Protein AF-A0A4Y8CFY7-F1 (afdb_monomer_lite)

Secondary structure (DSSP, 8-state):
--HHHHHHHHHHHHHTTT-PPPPB-HHHHHHHHHHHTT---HHHHHHHHHSB--TT-HHHHHHHHHHHHHHTTSS--TT--HHHHHHHHHTT-BSHHHHHHHHHTTSTTTHHHHHHHHTT--BTTTHHHHHHHHTTT-HHHHHHHHHHHTTHHHHTSPPPPS------

Foldseek 3Di:
DPLVVVVVVQQVVVVVVVHGGAADALVSLLSLLVCQLPDPDVVSVCSLQPRHAAAPGNSNLSSLVSLLCQLVVVTDGPNQHNLNSLVS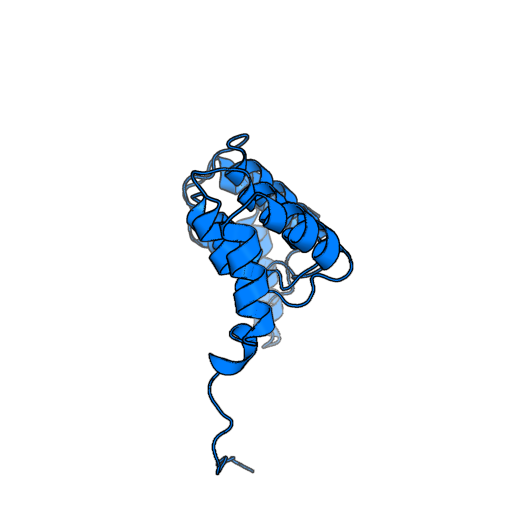LLVSLDHSSLVSLLVLCVPPVCVQSSLVSLLQRPRCPPCLVVLVVVVVPRVSSVSSVVSVVVVVNPVVDDDDDPDDDDDD

pLDDT: mean 97.09, std 2.99, range [65.0, 98.88]

Radius of gyration: 18.37 Å; chains: 1; bounding box: 45×38×51 Å

Sequence (168 aa):
MSFMQEYNKLVEERAALGIPPLPLNANQTRELCKLLENENNEELSNLLENRVNPGVDDAALVKCEFLDSILKGKISAPNIDKKRALRMLGTMLGGYNVKVLIDALKDENIAKDSAEVLKNIIFVHDNFHTIAELSKNNPHAKEVLQSWANADWFNKKEKLPQVIKCIV

Structure (mmCIF, N/CA/C/O backbone):
data_AF-A0A4Y8CFY7-F1
#
_entry.id   AF-A0A4Y8CFY7-F1
#
loop_
_atom_site.group_PDB
_atom_site.id
_atom_site.type_symbol
_atom_site.label_atom_id
_atom_site.label_alt_id
_atom_site.label_comp_id
_atom_site.label_asym_id
_atom_site.label_entity_id
_atom_site.label_seq_id
_atom_site.pdbx_PDB_ins_code
_atom_site.Cartn_x
_atom_site.Cartn_y
_atom_site.Cartn_z
_atom_site.occupancy
_atom_site.B_iso_or_equiv
_atom_site.auth_seq_id
_atom_site.auth_comp_id
_atom_site.auth_asym_id
_atom_site.auth_atom_id
_atom_site.pdbx_PDB_model_num
ATOM 1 N N . MET A 1 1 ? 25.707 7.276 -12.470 1.00 65.00 1 MET A N 1
ATOM 2 C CA . MET A 1 1 ? 24.820 8.037 -13.381 1.00 65.00 1 MET A CA 1
ATOM 3 C C . MET A 1 1 ? 23.621 8.478 -12.544 1.00 65.00 1 MET A C 1
ATOM 5 O O . MET A 1 1 ? 23.654 8.231 -11.344 1.00 65.00 1 MET A O 1
ATOM 9 N N . SER A 1 2 ? 22.622 9.193 -13.069 1.00 90.25 2 SER A N 1
ATOM 10 C CA . SER A 1 2 ? 21.393 9.381 -12.276 1.00 90.25 2 SER A CA 1
ATOM 11 C C . SER A 1 2 ? 20.635 8.052 -12.170 1.00 90.25 2 SER A C 1
ATOM 13 O O . SER A 1 2 ? 20.732 7.225 -13.078 1.00 90.25 2 SER A O 1
ATOM 15 N N . PHE A 1 3 ? 19.856 7.858 -11.103 1.00 95.06 3 PHE A N 1
ATOM 16 C CA . PHE A 1 3 ? 19.018 6.667 -10.912 1.00 95.06 3 PHE A CA 1
ATOM 17 C C . PHE A 1 3 ? 18.225 6.296 -12.178 1.00 95.06 3 PHE A C 1
ATOM 19 O O . PHE A 1 3 ? 18.252 5.153 -12.629 1.00 95.06 3 PHE A O 1
ATOM 26 N N . MET A 1 4 ? 17.576 7.283 -12.808 1.00 95.56 4 MET A N 1
ATOM 27 C CA . MET A 1 4 ? 16.769 7.064 -14.013 1.00 95.56 4 MET A CA 1
ATOM 28 C C . MET A 1 4 ? 17.594 6.656 -15.233 1.00 95.56 4 MET A C 1
ATOM 30 O O . MET A 1 4 ? 17.134 5.849 -16.033 1.00 95.56 4 MET A O 1
ATOM 34 N N . GLN A 1 5 ? 18.818 7.166 -15.382 1.00 94.88 5 GLN A N 1
ATOM 35 C CA . GLN A 1 5 ? 19.705 6.736 -16.467 1.00 94.88 5 GLN A CA 1
ATOM 36 C C . GLN A 1 5 ? 20.092 5.261 -16.310 1.00 94.88 5 GLN A C 1
ATOM 38 O O . GLN A 1 5 ? 20.090 4.514 -17.286 1.00 94.88 5 GLN A O 1
ATOM 43 N N . GLU A 1 6 ? 20.393 4.834 -15.083 1.00 95.50 6 GLU A N 1
ATOM 44 C CA . GLU A 1 6 ? 20.741 3.440 -14.790 1.00 95.50 6 GLU A CA 1
ATOM 45 C C . GLU A 1 6 ? 19.530 2.521 -14.962 1.00 95.50 6 GLU A C 1
ATOM 47 O O . GLU A 1 6 ? 19.638 1.472 -15.596 1.00 95.50 6 GLU A O 1
ATOM 52 N N . TYR A 1 7 ? 18.359 2.945 -14.480 1.00 96.38 7 TYR A N 1
ATOM 53 C CA . TYR A 1 7 ? 17.111 2.212 -14.666 1.00 96.38 7 TYR A CA 1
ATOM 54 C C . TYR A 1 7 ? 16.749 2.056 -16.150 1.00 96.38 7 TYR A C 1
ATOM 56 O O . TYR A 1 7 ? 16.489 0.941 -16.599 1.00 96.38 7 TYR A O 1
ATOM 64 N N . ASN A 1 8 ? 16.800 3.136 -16.934 1.00 96.25 8 ASN A N 1
ATOM 65 C CA . ASN A 1 8 ? 16.450 3.103 -18.356 1.00 96.25 8 ASN A CA 1
ATOM 66 C C . ASN A 1 8 ? 17.395 2.215 -19.166 1.00 96.25 8 ASN A C 1
ATOM 68 O O . ASN A 1 8 ? 16.937 1.475 -20.033 1.00 96.25 8 ASN A O 1
ATOM 72 N N . LYS A 1 9 ? 18.687 2.190 -18.823 1.00 96.62 9 LYS A N 1
ATOM 73 C CA . LYS A 1 9 ? 19.634 1.258 -19.439 1.00 96.62 9 LYS A CA 1
ATOM 74 C C . LYS A 1 9 ? 19.220 -0.205 -19.218 1.00 96.62 9 LYS A C 1
ATOM 76 O O . LYS A 1 9 ? 19.212 -0.988 -20.162 1.00 96.62 9 LYS A O 1
ATOM 81 N N . LEU A 1 10 ? 18.815 -0.569 -17.997 1.00 95.19 10 LEU A N 1
ATOM 82 C CA . LEU A 1 10 ? 18.328 -1.924 -17.692 1.00 95.19 10 LEU A CA 1
ATOM 83 C C . LEU A 1 10 ? 17.024 -2.255 -18.434 1.00 95.19 10 LEU A C 1
ATOM 85 O O . LEU A 1 10 ? 16.801 -3.406 -18.822 1.00 95.19 10 LEU A O 1
ATOM 89 N N . VAL A 1 11 ? 16.150 -1.260 -18.617 1.00 96.88 11 VAL A N 1
ATOM 90 C CA . VAL A 1 11 ? 14.920 -1.402 -19.406 1.00 96.88 11 VAL A CA 1
ATOM 91 C C . VAL A 1 11 ? 15.259 -1.696 -20.866 1.00 96.88 11 VAL A C 1
ATOM 93 O O . VAL A 1 11 ? 14.725 -2.656 -21.418 1.00 96.88 11 VAL A O 1
ATOM 96 N N . GLU A 1 12 ? 16.164 -0.930 -21.473 1.00 97.75 12 GLU A N 1
ATOM 97 C CA . GLU A 1 12 ? 16.596 -1.107 -22.865 1.00 97.75 12 GLU A CA 1
ATOM 98 C C . GLU A 1 12 ? 17.267 -2.468 -23.096 1.00 97.75 12 GLU A C 1
ATOM 100 O O . GLU A 1 12 ? 16.912 -3.178 -24.040 1.00 97.75 12 GLU A O 1
ATOM 105 N N . GLU A 1 13 ? 18.171 -2.883 -22.201 1.00 97.31 13 GLU A N 1
ATOM 106 C CA . GLU A 1 13 ? 18.850 -4.185 -22.272 1.00 97.31 13 GLU A CA 1
ATOM 107 C C . GLU A 1 13 ? 17.855 -5.357 -22.284 1.00 97.31 13 GLU A C 1
ATOM 109 O O . GLU A 1 13 ? 18.044 -6.339 -23.003 1.00 97.31 13 GLU A O 1
ATOM 114 N N . ARG A 1 14 ? 16.762 -5.259 -21.518 1.00 97.62 14 ARG A N 1
ATOM 115 C CA . ARG A 1 14 ? 15.732 -6.308 -21.450 1.00 97.62 14 ARG A CA 1
ATOM 116 C C . ARG A 1 14 ? 14.705 -6.200 -22.571 1.00 97.62 14 ARG A C 1
ATOM 118 O O . ARG A 1 14 ? 14.271 -7.227 -23.094 1.00 97.62 14 ARG A O 1
ATOM 125 N N . ALA A 1 15 ? 14.392 -4.986 -23.016 1.00 97.88 15 ALA A N 1
ATOM 126 C CA . ALA A 1 15 ? 13.566 -4.758 -24.194 1.00 97.88 15 ALA A CA 1
ATOM 127 C C . ALA A 1 15 ? 14.210 -5.344 -25.464 1.00 97.88 15 ALA A C 1
ATOM 129 O O . ALA A 1 15 ? 13.499 -5.930 -26.279 1.00 97.88 15 ALA A O 1
ATOM 130 N N . ALA A 1 16 ? 15.543 -5.293 -25.591 1.00 98.06 16 ALA A N 1
ATOM 131 C CA . ALA A 1 16 ? 16.281 -5.947 -26.678 1.00 98.06 16 ALA A CA 1
ATOM 132 C C . ALA A 1 16 ? 16.112 -7.481 -26.701 1.00 98.06 16 ALA A C 1
ATOM 134 O O . ALA A 1 16 ? 16.292 -8.109 -27.743 1.00 98.06 16 ALA A O 1
ATOM 135 N N . LEU A 1 17 ? 15.726 -8.082 -25.570 1.00 97.75 17 LEU A N 1
ATOM 136 C CA . LEU A 1 17 ? 15.393 -9.503 -25.437 1.00 97.75 17 LEU A CA 1
ATOM 137 C C . LEU A 1 17 ? 13.877 -9.776 -25.519 1.00 97.75 17 LEU A C 1
ATOM 139 O O . LEU A 1 17 ? 13.457 -10.921 -25.371 1.00 97.75 17 LEU A O 1
ATOM 143 N N . GLY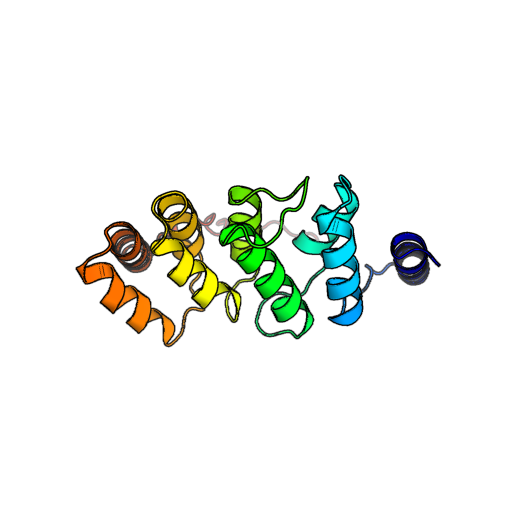 A 1 18 ? 13.045 -8.747 -25.715 1.00 97.62 18 GLY A N 1
ATOM 144 C CA . GLY A 1 18 ? 11.584 -8.866 -25.763 1.00 97.62 18 GLY A CA 1
ATOM 145 C C . GLY A 1 18 ? 10.921 -9.159 -24.412 1.00 97.62 18 GLY A C 1
ATOM 146 O O . GLY A 1 18 ? 9.798 -9.661 -24.382 1.00 97.62 18 GLY A O 1
ATOM 147 N N . ILE A 1 19 ? 11.596 -8.873 -23.291 1.00 96.94 19 ILE A N 1
ATOM 148 C CA . ILE A 1 19 ? 11.114 -9.177 -21.934 1.00 96.94 19 ILE A CA 1
ATOM 149 C C . ILE A 1 19 ? 11.036 -7.912 -21.063 1.00 96.94 19 ILE A C 1
ATOM 151 O O . ILE A 1 19 ? 11.818 -6.979 -21.249 1.00 96.94 19 ILE A O 1
ATOM 155 N N . PRO A 1 20 ? 10.122 -7.856 -20.075 1.00 95.25 20 PRO A N 1
ATOM 156 C CA . PRO A 1 20 ? 10.003 -6.698 -19.189 1.00 95.25 20 PRO A CA 1
ATOM 157 C C . PRO A 1 20 ? 11.231 -6.546 -18.278 1.00 95.25 20 PRO A C 1
ATOM 159 O O . PRO A 1 20 ? 11.901 -7.551 -17.999 1.00 95.25 20 PRO A O 1
ATOM 162 N N . PRO A 1 21 ? 11.509 -5.328 -17.761 1.00 96.44 21 PRO A N 1
ATOM 163 C CA . PRO A 1 21 ? 12.569 -5.107 -16.784 1.00 96.44 21 PRO A CA 1
ATOM 164 C C . PRO A 1 21 ? 12.342 -5.932 -15.513 1.00 96.44 21 PRO A C 1
ATOM 166 O O . PRO A 1 21 ? 11.207 -6.282 -15.181 1.00 96.44 21 PRO A O 1
ATOM 169 N N . LEU A 1 22 ? 13.425 -6.235 -14.795 1.00 97.00 22 LEU A N 1
ATOM 170 C CA . LEU A 1 22 ? 13.315 -6.857 -13.477 1.00 97.00 22 LEU A CA 1
ATOM 171 C C . LEU A 1 22 ? 12.651 -5.889 -12.477 1.00 97.00 22 LEU A C 1
ATOM 173 O O . LEU A 1 22 ? 12.761 -4.670 -12.647 1.00 97.00 22 LEU A O 1
ATOM 177 N N . PRO A 1 23 ? 11.983 -6.411 -11.431 1.00 98.06 23 PRO A N 1
ATOM 178 C CA . PRO A 1 23 ? 11.577 -5.607 -10.285 1.00 98.06 23 PRO A CA 1
ATOM 179 C C . PRO A 1 23 ? 12.776 -4.909 -9.633 1.00 98.06 23 PRO A C 1
ATOM 181 O O . PRO A 1 23 ? 13.909 -5.390 -9.706 1.00 98.06 23 PRO A O 1
ATOM 184 N N . LEU A 1 24 ? 12.513 -3.785 -8.972 1.00 98.56 24 LEU A N 1
ATOM 185 C CA . LEU A 1 24 ? 13.504 -3.068 -8.187 1.00 98.56 24 LEU A CA 1
ATOM 186 C C . LEU A 1 24 ? 13.929 -3.911 -6.990 1.00 98.56 24 LEU A C 1
ATOM 188 O O . LEU A 1 24 ? 13.096 -4.441 -6.256 1.00 98.56 24 LEU A O 1
ATOM 192 N N . ASN A 1 25 ? 15.236 -3.979 -6.762 1.00 98.44 25 ASN A N 1
ATOM 193 C CA . ASN A 1 25 ? 15.777 -4.544 -5.533 1.00 98.44 25 ASN A CA 1
ATOM 194 C C . ASN A 1 25 ? 15.726 -3.524 -4.376 1.00 98.44 25 ASN A C 1
ATOM 196 O O . ASN A 1 25 ? 15.379 -2.352 -4.554 1.00 98.44 25 ASN A O 1
ATOM 200 N N . ALA A 1 26 ? 16.109 -3.955 -3.172 1.00 98.56 26 ALA A N 1
ATOM 201 C CA . ALA A 1 26 ? 16.068 -3.114 -1.975 1.00 98.56 26 ALA A CA 1
ATOM 202 C C . ALA A 1 26 ? 16.949 -1.853 -2.070 1.00 98.56 26 ALA A C 1
ATOM 204 O O . ALA A 1 26 ? 16.575 -0.800 -1.552 1.00 98.56 26 ALA A O 1
ATOM 205 N N . ASN A 1 27 ? 18.102 -1.926 -2.744 1.00 98.19 27 ASN A N 1
ATOM 206 C CA . ASN A 1 27 ? 18.993 -0.773 -2.906 1.00 98.19 27 ASN A CA 1
ATOM 207 C C . ASN A 1 27 ? 18.401 0.262 -3.861 1.00 98.19 27 ASN A C 1
ATOM 209 O O . ASN A 1 27 ? 18.332 1.435 -3.502 1.00 98.19 27 ASN A O 1
ATOM 213 N N . GLN A 1 28 ? 17.897 -0.184 -5.014 1.00 98.38 28 GLN A N 1
ATOM 214 C CA . GLN A 1 28 ? 17.204 0.678 -5.973 1.00 98.38 28 GLN A CA 1
ATOM 215 C C . GLN A 1 28 ? 15.960 1.315 -5.350 1.00 98.38 28 GLN A C 1
ATOM 217 O O . GLN A 1 28 ? 15.727 2.506 -5.516 1.00 98.38 28 GLN A O 1
ATOM 222 N N . THR A 1 29 ? 15.190 0.547 -4.577 1.00 98.75 29 THR A N 1
ATOM 223 C CA . THR A 1 29 ? 13.996 1.059 -3.890 1.00 98.75 29 THR A CA 1
ATOM 224 C C . THR A 1 29 ? 14.363 2.114 -2.848 1.00 98.75 29 THR A C 1
ATOM 226 O O . THR A 1 29 ? 13.700 3.139 -2.754 1.00 98.75 29 THR A O 1
ATOM 229 N N . ARG A 1 30 ? 15.454 1.923 -2.096 1.00 98.62 30 ARG A N 1
ATOM 230 C CA . ARG A 1 30 ? 15.920 2.912 -1.112 1.00 98.62 30 ARG A CA 1
ATOM 231 C C . ARG A 1 30 ? 16.383 4.207 -1.769 1.00 98.62 30 ARG A C 1
ATOM 233 O O . ARG A 1 30 ? 16.129 5.282 -1.234 1.00 98.62 30 ARG A O 1
ATOM 240 N N . GLU A 1 31 ? 17.085 4.106 -2.891 1.00 98.19 31 GLU A N 1
ATOM 241 C CA . GLU A 1 31 ? 17.487 5.272 -3.674 1.00 98.19 31 GLU A CA 1
ATOM 242 C C . GLU A 1 31 ? 16.263 6.009 -4.225 1.00 98.19 31 GLU A C 1
ATOM 244 O O . GLU A 1 31 ? 16.131 7.210 -4.005 1.00 98.19 31 GLU A O 1
ATOM 249 N N . LEU A 1 32 ? 15.315 5.275 -4.814 1.00 98.31 32 LEU A N 1
ATOM 250 C CA . LEU A 1 32 ? 14.044 5.808 -5.293 1.00 98.31 32 LEU A CA 1
ATOM 251 C C . LEU A 1 32 ? 13.269 6.556 -4.195 1.00 98.31 32 LEU A C 1
ATOM 253 O O . LEU A 1 32 ? 12.813 7.673 -4.427 1.00 98.31 32 LEU A O 1
ATOM 257 N N . CYS A 1 33 ? 13.152 5.978 -2.995 1.00 98.25 33 CYS A N 1
ATOM 258 C CA . CYS A 1 33 ? 12.480 6.617 -1.860 1.00 98.25 33 CYS A CA 1
ATOM 259 C C . CYS A 1 33 ? 13.119 7.965 -1.487 1.00 98.25 33 CYS A C 1
ATOM 261 O O . CYS A 1 33 ? 12.396 8.929 -1.259 1.00 98.25 33 CYS A O 1
ATOM 263 N N . LYS A 1 34 ? 14.457 8.069 -1.493 1.00 97.69 34 LYS A N 1
ATOM 264 C CA . LYS A 1 34 ? 15.159 9.336 -1.209 1.00 97.69 34 LYS A CA 1
ATOM 265 C C . LYS A 1 34 ? 14.861 10.418 -2.248 1.00 97.69 34 LYS A C 1
ATOM 267 O O . LYS A 1 34 ? 14.734 11.587 -1.892 1.00 97.69 34 LYS A O 1
ATOM 272 N N . LEU A 1 35 ? 14.763 10.038 -3.524 1.00 97.81 35 LEU A N 1
ATOM 273 C CA . LEU A 1 35 ? 14.393 10.968 -4.594 1.00 97.81 35 LEU A CA 1
ATOM 274 C C . LEU A 1 35 ? 12.948 11.447 -4.406 1.00 97.81 35 LEU A C 1
ATOM 276 O O . LEU A 1 35 ? 12.685 12.645 -4.452 1.00 97.81 35 LEU A O 1
ATOM 280 N N . LEU A 1 36 ? 12.028 10.527 -4.097 1.00 98.00 36 LEU A N 1
ATOM 281 C CA . LEU A 1 36 ? 10.605 10.821 -3.895 1.00 98.00 36 LEU A CA 1
ATOM 282 C C . LEU A 1 36 ? 10.308 11.778 -2.733 1.00 98.00 36 LEU A C 1
ATOM 284 O O . LEU A 1 36 ? 9.254 12.410 -2.746 1.00 98.00 36 LEU A O 1
ATOM 288 N N . GLU A 1 37 ? 11.202 11.918 -1.751 1.00 97.25 37 GLU A N 1
ATOM 289 C CA . GLU A 1 37 ? 11.040 12.909 -0.674 1.00 97.25 37 GLU A CA 1
ATOM 290 C C . GLU A 1 37 ? 11.114 14.359 -1.182 1.00 97.25 37 GLU A C 1
ATOM 292 O O . GLU A 1 37 ? 10.511 15.258 -0.596 1.00 97.25 37 GLU A O 1
ATOM 297 N N . ASN A 1 38 ? 11.832 14.596 -2.285 1.00 95.12 38 ASN A N 1
ATOM 298 C CA . ASN A 1 38 ? 12.144 15.942 -2.775 1.00 95.12 38 ASN A CA 1
ATOM 299 C C . ASN A 1 38 ? 11.636 16.198 -4.200 1.00 95.12 38 ASN A C 1
ATOM 301 O O . ASN A 1 38 ? 11.363 17.341 -4.567 1.00 95.12 38 ASN A O 1
ATOM 305 N N . GLU A 1 39 ? 11.505 15.153 -5.016 1.00 95.12 39 GLU A N 1
ATOM 306 C CA . GLU A 1 39 ? 11.154 15.272 -6.425 1.00 95.12 39 GLU A CA 1
ATOM 307 C C . GLU A 1 39 ? 9.651 15.125 -6.659 1.00 95.12 39 GLU A C 1
ATOM 309 O O . GLU A 1 39 ? 9.033 14.100 -6.366 1.00 95.12 39 GLU A O 1
ATOM 314 N N . ASN A 1 40 ? 9.068 16.138 -7.296 1.00 94.69 40 ASN A N 1
ATOM 315 C CA . ASN A 1 40 ? 7.758 16.025 -7.923 1.00 94.69 40 ASN A CA 1
ATOM 316 C C . ASN A 1 40 ? 7.910 15.339 -9.292 1.00 94.69 40 ASN A C 1
ATOM 318 O O . ASN A 1 40 ? 7.887 15.985 -10.339 1.00 94.69 40 ASN A O 1
ATOM 322 N N . ASN A 1 41 ? 8.113 14.021 -9.267 1.00 95.50 41 ASN A N 1
ATOM 323 C CA . ASN A 1 41 ? 8.209 13.184 -10.457 1.00 95.50 41 ASN A CA 1
ATOM 324 C C . ASN A 1 41 ? 7.221 12.003 -10.384 1.00 95.50 41 ASN A C 1
ATOM 326 O O . ASN A 1 41 ? 7.289 11.152 -9.492 1.00 95.50 41 ASN A O 1
ATOM 330 N N . GLU A 1 42 ? 6.263 11.969 -11.311 1.00 96.50 42 GLU A N 1
ATOM 331 C CA . GLU A 1 42 ? 5.238 10.920 -11.367 1.00 96.50 42 GLU A CA 1
ATOM 332 C C . GLU A 1 42 ? 5.809 9.576 -11.842 1.00 96.50 42 GLU A C 1
ATOM 334 O O . GLU A 1 42 ? 5.361 8.522 -11.395 1.00 96.50 42 GLU A O 1
ATOM 339 N N . GLU A 1 43 ? 6.851 9.590 -12.677 1.00 96.69 43 GLU A N 1
ATOM 340 C CA . GLU A 1 43 ? 7.516 8.370 -13.136 1.00 96.69 43 GLU A CA 1
ATOM 341 C C . GLU A 1 43 ? 8.161 7.622 -11.963 1.00 96.69 43 GLU A C 1
ATOM 343 O O . GLU A 1 43 ? 7.961 6.417 -11.816 1.00 96.69 43 GLU A O 1
ATOM 348 N N . LEU A 1 44 ? 8.834 8.339 -11.055 1.00 97.88 44 LEU A N 1
ATOM 349 C CA . LEU A 1 44 ? 9.393 7.753 -9.831 1.00 97.88 44 LEU A CA 1
ATOM 350 C C . LEU A 1 44 ? 8.301 7.144 -8.938 1.00 97.88 44 LEU A C 1
ATOM 352 O O . LEU A 1 44 ? 8.467 6.051 -8.391 1.00 97.88 44 LEU A O 1
ATOM 356 N N . SER A 1 45 ? 7.156 7.821 -8.819 1.00 97.94 45 SER A N 1
ATOM 357 C CA . SER A 1 45 ? 6.030 7.328 -8.014 1.00 97.94 45 SER A CA 1
ATOM 358 C C . SER A 1 45 ? 5.446 6.048 -8.617 1.00 97.94 45 SER A C 1
ATOM 360 O O . SER A 1 45 ? 5.168 5.087 -7.898 1.00 97.94 45 SER A O 1
ATOM 362 N N . ASN A 1 46 ? 5.345 5.996 -9.947 1.00 98.00 46 ASN A N 1
ATOM 363 C CA . ASN A 1 46 ? 4.917 4.818 -10.691 1.00 98.00 46 ASN A CA 1
ATOM 364 C C . ASN A 1 46 ? 5.886 3.631 -10.521 1.00 98.00 46 ASN A C 1
ATOM 366 O O . ASN A 1 46 ? 5.441 2.4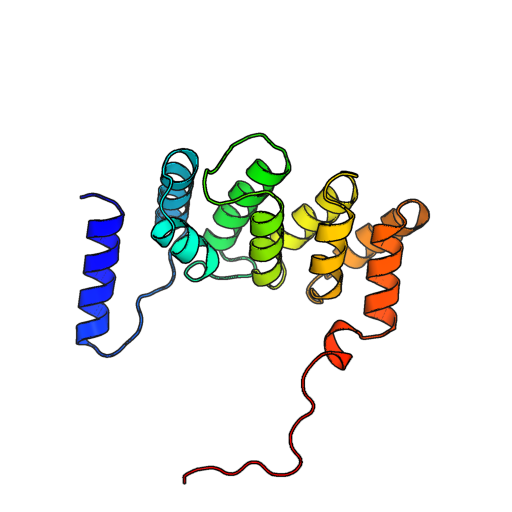88 -10.390 1.00 98.00 46 ASN A O 1
ATOM 370 N N . LEU A 1 47 ? 7.201 3.878 -10.467 1.00 98.38 47 LEU A N 1
ATOM 371 C CA . LEU A 1 47 ? 8.187 2.832 -10.172 1.00 98.38 47 LEU A CA 1
ATOM 372 C C . LEU A 1 47 ? 7.977 2.232 -8.776 1.00 98.38 47 LEU A C 1
ATOM 374 O O . LEU A 1 47 ? 7.954 1.008 -8.639 1.00 98.38 47 LEU A O 1
ATOM 378 N N . LEU A 1 48 ? 7.752 3.062 -7.753 1.00 98.62 48 LEU A N 1
ATOM 379 C CA . LEU A 1 48 ? 7.478 2.573 -6.398 1.00 98.62 48 LEU A CA 1
ATOM 380 C C . LEU A 1 48 ? 6.170 1.768 -6.354 1.00 98.62 48 LEU A C 1
ATOM 382 O O . LEU A 1 48 ? 6.087 0.731 -5.692 1.00 98.62 48 LEU A O 1
ATOM 386 N N . GLU A 1 49 ? 5.141 2.229 -7.066 1.00 98.00 49 GLU A N 1
ATOM 387 C CA . GLU A 1 49 ? 3.820 1.600 -7.095 1.00 98.00 49 GLU A CA 1
ATOM 388 C C . GLU A 1 49 ? 3.852 0.226 -7.778 1.00 98.00 49 GLU A C 1
ATOM 390 O O . GLU A 1 49 ? 3.333 -0.735 -7.206 1.00 98.00 49 GLU A O 1
ATOM 395 N N . ASN A 1 50 ? 4.527 0.121 -8.930 1.00 97.94 50 ASN A N 1
ATOM 396 C CA . ASN A 1 50 ? 4.363 -0.993 -9.871 1.00 97.94 50 ASN A CA 1
ATOM 397 C C . ASN A 1 50 ? 5.624 -1.830 -10.142 1.00 97.94 50 ASN A C 1
ATOM 399 O O . ASN A 1 50 ? 5.538 -2.839 -10.845 1.00 97.94 50 ASN A O 1
ATOM 403 N N . ARG A 1 51 ? 6.802 -1.437 -9.639 1.00 98.06 51 ARG A N 1
ATOM 404 C CA . ARG A 1 51 ? 8.070 -2.157 -9.882 1.00 98.06 51 ARG A CA 1
ATOM 405 C C . ARG A 1 51 ? 8.721 -2.731 -8.630 1.00 98.06 51 ARG A C 1
ATOM 407 O O . ARG A 1 51 ? 9.796 -3.302 -8.743 1.00 98.06 51 ARG A O 1
ATOM 414 N N . VAL A 1 52 ? 8.081 -2.640 -7.469 1.00 98.62 52 VAL A N 1
ATOM 415 C CA . VAL A 1 52 ? 8.546 -3.272 -6.223 1.00 98.62 52 VAL A CA 1
ATOM 416 C C . VAL A 1 52 ? 7.728 -4.534 -5.964 1.00 98.62 52 VAL A C 1
ATOM 418 O O . VAL A 1 52 ? 6.497 -4.484 -6.017 1.00 98.62 52 VAL A O 1
ATOM 421 N N . ASN A 1 53 ? 8.397 -5.655 -5.679 1.00 98.12 53 ASN A N 1
ATOM 422 C CA . ASN A 1 53 ? 7.718 -6.905 -5.336 1.00 98.12 53 ASN A CA 1
ATOM 423 C C . ASN A 1 53 ? 6.830 -6.728 -4.083 1.00 98.12 53 ASN A C 1
ATOM 425 O O . ASN A 1 53 ? 7.209 -6.001 -3.164 1.00 98.12 53 ASN A O 1
ATOM 429 N N . PRO A 1 54 ? 5.650 -7.369 -4.020 1.00 97.75 54 PRO A N 1
ATOM 430 C CA . PRO A 1 54 ? 4.804 -7.371 -2.827 1.00 97.75 54 PRO A CA 1
ATOM 431 C C . PRO A 1 54 ? 5.303 -8.382 -1.775 1.00 97.75 54 PRO A C 1
ATOM 433 O O . PRO A 1 54 ? 6.272 -9.109 -1.992 1.00 97.75 54 PRO A O 1
ATOM 436 N N . GLY A 1 55 ? 4.596 -8.490 -0.647 1.00 96.06 55 GLY A N 1
ATOM 437 C CA . GLY A 1 55 ? 4.855 -9.528 0.350 1.00 96.06 55 GLY A CA 1
ATOM 438 C C . GLY A 1 55 ? 6.008 -9.206 1.303 1.00 96.06 55 GLY A C 1
ATOM 439 O O . GLY A 1 55 ? 6.074 -8.122 1.882 1.00 96.06 55 GLY A O 1
ATOM 440 N N . VAL A 1 56 ? 6.888 -10.193 1.494 1.00 96.88 56 VAL A N 1
ATOM 441 C CA . VAL A 1 56 ? 8.017 -10.161 2.445 1.00 96.88 56 VAL A CA 1
ATOM 442 C C . VAL A 1 56 ? 9.385 -10.077 1.752 1.00 96.88 56 VAL A C 1
ATOM 444 O O . VAL A 1 56 ? 10.389 -10.524 2.293 1.00 96.88 56 VAL A O 1
ATOM 447 N N . ASP A 1 57 ? 9.418 -9.534 0.535 1.00 98.00 57 ASP A N 1
ATOM 448 C CA . ASP A 1 57 ? 10.652 -9.210 -0.192 1.00 98.00 57 ASP A CA 1
ATOM 449 C C . ASP A 1 57 ? 11.386 -8.025 0.472 1.00 98.00 57 ASP A C 1
ATOM 451 O O . ASP A 1 57 ? 10.753 -7.120 1.023 1.00 98.00 57 ASP A O 1
ATOM 455 N N . ASP A 1 58 ? 12.719 -7.992 0.403 1.00 98.44 58 ASP A N 1
ATOM 456 C CA . ASP A 1 58 ? 13.521 -6.924 1.018 1.00 98.44 58 ASP A CA 1
ATOM 457 C C . ASP A 1 58 ? 13.174 -5.528 0.464 1.00 98.44 58 ASP A C 1
ATOM 459 O O . ASP A 1 58 ? 13.170 -4.538 1.198 1.00 98.44 58 ASP A O 1
ATOM 463 N N . ALA A 1 59 ? 12.849 -5.419 -0.829 1.00 98.62 59 ALA A N 1
ATOM 464 C CA . ALA A 1 59 ? 12.388 -4.171 -1.431 1.00 98.62 59 ALA A CA 1
ATOM 465 C C . ALA A 1 59 ? 10.981 -3.791 -0.943 1.00 98.62 59 ALA A C 1
ATOM 467 O O . ALA A 1 59 ? 10.691 -2.606 -0.754 1.00 98.62 59 ALA A O 1
ATOM 468 N N . ALA A 1 60 ? 10.127 -4.786 -0.678 1.00 98.69 60 ALA A N 1
ATOM 469 C CA . ALA A 1 60 ? 8.810 -4.571 -0.087 1.00 98.69 60 ALA A CA 1
ATOM 470 C C . ALA A 1 60 ? 8.926 -3.964 1.317 1.00 98.69 60 ALA A C 1
ATOM 472 O O . ALA A 1 60 ? 8.167 -3.051 1.640 1.00 98.69 60 ALA A O 1
ATOM 473 N N . LEU A 1 61 ? 9.891 -4.413 2.130 1.00 98.75 61 LEU A N 1
ATOM 474 C CA . LEU A 1 61 ? 10.154 -3.825 3.448 1.00 98.75 61 LEU A CA 1
ATOM 475 C C . LEU A 1 61 ? 10.504 -2.337 3.329 1.00 98.75 61 LEU A C 1
ATOM 477 O O . LEU A 1 61 ? 9.864 -1.508 3.973 1.00 98.75 61 LEU A O 1
ATOM 481 N N . VAL A 1 62 ? 11.442 -1.989 2.440 1.00 98.81 62 VAL A N 1
ATOM 482 C CA . VAL A 1 62 ? 11.847 -0.590 2.203 1.00 98.81 62 VAL A CA 1
ATOM 483 C C . VAL A 1 62 ? 10.660 0.268 1.753 1.00 98.81 62 VAL A C 1
ATOM 485 O O . VAL A 1 62 ? 10.449 1.360 2.284 1.00 98.81 62 VAL A O 1
ATOM 488 N N . LYS A 1 63 ? 9.849 -0.227 0.806 1.00 98.81 63 LYS A N 1
ATOM 489 C CA . LYS A 1 63 ? 8.617 0.453 0.374 1.00 98.81 63 LYS A CA 1
ATOM 490 C C . LYS A 1 63 ? 7.645 0.631 1.542 1.00 98.81 63 LYS A C 1
ATOM 492 O O . LYS A 1 63 ? 7.086 1.710 1.708 1.00 98.81 63 LYS A O 1
ATOM 497 N N . CYS A 1 64 ? 7.456 -0.396 2.365 1.00 98.75 64 CYS A N 1
ATOM 498 C CA . CYS A 1 64 ? 6.552 -0.355 3.509 1.00 98.75 64 CYS A CA 1
ATOM 499 C C . CYS A 1 64 ? 6.961 0.710 4.534 1.00 98.75 64 CYS A C 1
ATOM 501 O O . CYS A 1 64 ? 6.118 1.485 4.978 1.00 98.75 64 CYS A O 1
ATOM 503 N N . GLU A 1 65 ? 8.244 0.760 4.896 1.00 98.75 65 GLU A N 1
ATOM 504 C CA . GLU A 1 65 ? 8.791 1.717 5.868 1.00 98.75 65 GLU A CA 1
ATOM 505 C C . GLU A 1 65 ? 8.690 3.165 5.373 1.00 98.75 65 GLU A C 1
ATOM 507 O O . GLU A 1 65 ? 8.364 4.077 6.141 1.00 98.75 65 GLU A O 1
ATOM 512 N N . PHE A 1 66 ? 8.920 3.376 4.076 1.00 98.88 66 PHE A N 1
ATOM 513 C CA . PHE A 1 66 ? 8.741 4.673 3.433 1.00 98.88 66 PHE A CA 1
ATOM 514 C C . PHE A 1 66 ? 7.275 5.132 3.485 1.00 98.88 66 PHE A C 1
ATOM 516 O O . PHE A 1 66 ? 6.982 6.230 3.961 1.00 98.88 66 PHE A O 1
ATOM 523 N N . LEU A 1 67 ? 6.337 4.269 3.077 1.00 98.81 67 LEU A N 1
ATOM 524 C CA . LEU A 1 67 ? 4.905 4.583 3.097 1.00 98.81 67 LEU A CA 1
ATOM 525 C C . LEU A 1 67 ? 4.383 4.806 4.526 1.00 98.81 67 LEU A C 1
ATOM 527 O O . LEU A 1 67 ? 3.624 5.745 4.756 1.00 98.81 67 LEU A O 1
ATOM 531 N N . ASP A 1 68 ? 4.828 4.012 5.502 1.00 98.75 68 ASP A N 1
ATOM 532 C CA . ASP A 1 68 ? 4.515 4.210 6.926 1.00 98.75 68 ASP A CA 1
ATOM 533 C C . ASP A 1 68 ? 5.005 5.574 7.440 1.00 98.75 68 ASP A C 1
ATOM 535 O O . ASP A 1 68 ? 4.296 6.274 8.169 1.00 98.75 68 ASP A O 1
ATOM 539 N N . SER A 1 69 ? 6.199 5.995 7.017 1.00 98.69 69 SER A N 1
ATOM 540 C CA . SER A 1 69 ? 6.767 7.294 7.389 1.00 98.69 69 SER A CA 1
ATOM 541 C C . SER A 1 69 ? 5.946 8.467 6.838 1.00 98.69 69 SER A C 1
ATOM 543 O O . SER A 1 69 ? 5.770 9.457 7.553 1.00 98.69 69 SER A O 1
ATOM 545 N N . ILE A 1 70 ? 5.377 8.338 5.631 1.00 98.56 70 ILE A N 1
ATOM 546 C CA . ILE A 1 70 ? 4.428 9.313 5.060 1.00 98.56 70 ILE A CA 1
ATOM 547 C C . ILE A 1 70 ? 3.134 9.356 5.882 1.00 98.56 70 ILE A C 1
ATOM 549 O O . ILE A 1 70 ? 2.672 10.433 6.266 1.00 98.56 70 ILE A O 1
ATOM 553 N N . LEU A 1 71 ? 2.547 8.197 6.209 1.00 98.56 71 LEU A N 1
ATOM 554 C CA . LEU A 1 71 ? 1.304 8.140 6.993 1.00 98.56 71 LEU A CA 1
ATOM 555 C C . LEU A 1 71 ? 1.460 8.779 8.377 1.00 98.56 71 LEU A C 1
ATOM 557 O O . LEU A 1 71 ? 0.571 9.508 8.824 1.00 98.56 71 LEU A O 1
ATOM 561 N N . LYS A 1 72 ? 2.619 8.570 9.011 1.00 97.94 72 LYS A N 1
ATOM 562 C CA . LYS A 1 72 ? 2.989 9.149 10.311 1.00 97.94 72 LYS A CA 1
ATOM 563 C C . LYS A 1 72 ? 3.437 10.612 10.236 1.00 97.94 72 LYS A C 1
ATOM 565 O O . LYS A 1 72 ? 3.723 11.196 11.277 1.00 97.94 72 LYS A O 1
ATOM 570 N N . GLY A 1 73 ? 3.518 11.202 9.041 1.00 97.44 73 GLY A N 1
ATOM 571 C CA . GLY A 1 73 ? 3.961 12.585 8.845 1.00 97.44 73 GLY A CA 1
ATOM 572 C C . GLY A 1 73 ? 5.433 12.827 9.195 1.00 97.44 73 GLY A C 1
ATOM 573 O O . GLY A 1 73 ? 5.805 13.957 9.493 1.00 97.44 73 GLY A O 1
ATOM 574 N N . LYS A 1 74 ? 6.267 11.778 9.197 1.00 97.94 74 LYS A N 1
ATOM 575 C CA . LYS A 1 74 ? 7.711 11.883 9.470 1.00 97.94 74 LYS A CA 1
ATOM 576 C C . LYS A 1 74 ? 8.488 12.404 8.266 1.00 97.94 74 LYS A C 1
ATOM 578 O O . LYS A 1 74 ? 9.497 13.076 8.441 1.00 97.94 74 LYS A O 1
ATOM 583 N N . ILE A 1 75 ? 8.018 12.059 7.072 1.00 97.81 75 ILE A N 1
ATOM 584 C CA . ILE A 1 75 ? 8.549 12.523 5.793 1.00 97.81 75 ILE A CA 1
ATOM 585 C C . ILE A 1 75 ? 7.391 13.003 4.919 1.00 97.81 75 ILE A C 1
ATOM 587 O O . ILE A 1 75 ? 6.239 12.606 5.116 1.00 97.81 75 ILE A O 1
ATOM 591 N N . SER A 1 76 ? 7.712 13.832 3.935 1.00 96.38 76 SER A N 1
ATOM 592 C CA . SER A 1 76 ? 6.801 14.259 2.876 1.00 96.38 76 SER A CA 1
ATOM 593 C C . SER A 1 76 ? 7.310 13.754 1.535 1.00 96.38 76 SER A C 1
ATOM 595 O O . SER A 1 76 ? 8.514 13.748 1.316 1.00 96.38 76 SER A O 1
ATOM 597 N N . ALA A 1 77 ? 6.404 13.395 0.631 1.00 97.44 77 ALA A N 1
ATOM 598 C CA . ALA A 1 77 ? 6.720 13.087 -0.758 1.00 97.44 77 ALA A CA 1
ATOM 599 C C . ALA A 1 77 ? 5.719 13.842 -1.649 1.00 97.44 77 ALA A C 1
ATOM 601 O O . ALA A 1 77 ? 4.519 13.576 -1.525 1.00 97.44 77 ALA A O 1
ATOM 602 N N . PRO A 1 78 ? 6.148 14.784 -2.516 1.00 96.50 78 PRO A N 1
ATOM 603 C CA . PRO A 1 78 ? 5.236 15.683 -3.234 1.00 96.50 78 PRO A CA 1
ATOM 604 C C . PRO A 1 78 ? 4.095 14.988 -3.994 1.00 96.50 78 PRO A C 1
ATOM 606 O O . PRO A 1 78 ? 2.993 15.527 -4.059 1.00 96.50 78 PRO A O 1
ATOM 609 N N . ASN A 1 79 ? 4.337 13.779 -4.514 1.00 96.38 79 ASN A N 1
ATOM 610 C CA . ASN A 1 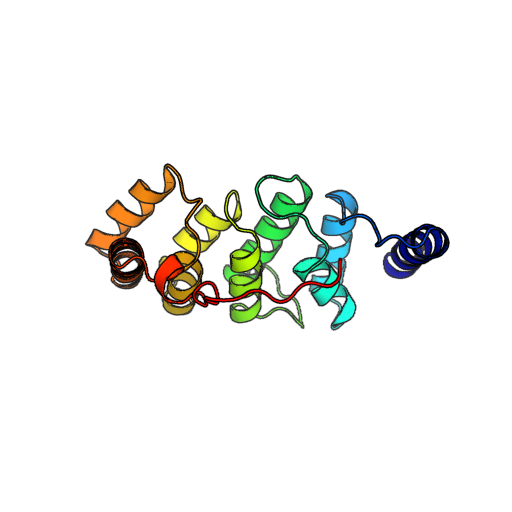79 ? 3.380 13.022 -5.333 1.00 96.38 79 ASN A CA 1
ATOM 611 C C . ASN A 1 79 ? 2.688 11.861 -4.618 1.00 96.38 79 ASN A C 1
ATOM 613 O O . ASN A 1 79 ? 1.922 11.116 -5.241 1.00 96.38 79 ASN A O 1
ATOM 617 N N . ILE A 1 80 ? 2.950 11.677 -3.323 1.00 98.25 80 ILE A N 1
ATOM 618 C CA . ILE A 1 80 ? 2.399 10.572 -2.540 1.00 98.25 80 ILE A CA 1
ATOM 619 C C . ILE A 1 80 ? 1.784 11.145 -1.267 1.00 98.25 80 ILE A C 1
ATOM 621 O O . ILE A 1 80 ? 2.422 11.245 -0.220 1.00 98.25 80 ILE A O 1
ATOM 625 N N . ASP A 1 81 ? 0.508 11.512 -1.367 1.00 97.62 81 ASP A N 1
ATOM 626 C CA . ASP A 1 81 ? -0.301 11.850 -0.202 1.00 97.62 81 ASP A CA 1
ATOM 627 C C . ASP A 1 81 ? -0.642 10.595 0.629 1.00 97.62 81 ASP A C 1
ATOM 629 O O . ASP A 1 81 ? -0.409 9.450 0.220 1.00 97.62 81 ASP A O 1
ATOM 633 N N . LYS A 1 82 ? -1.225 10.791 1.821 1.00 98.25 82 LYS A N 1
ATOM 634 C CA . LYS A 1 82 ? -1.589 9.671 2.707 1.00 98.25 82 LYS A CA 1
ATOM 635 C C . LYS A 1 82 ? -2.553 8.683 2.036 1.00 98.25 82 LYS A C 1
ATOM 637 O O . LYS A 1 82 ? -2.447 7.476 2.247 1.00 98.25 82 LYS A O 1
ATOM 642 N N . LYS A 1 83 ? -3.469 9.169 1.194 1.00 97.88 83 LYS A N 1
ATOM 643 C CA . LYS A 1 83 ? -4.460 8.331 0.509 1.00 97.88 83 LYS A CA 1
ATOM 644 C C . LYS A 1 83 ? -3.816 7.445 -0.559 1.00 97.88 83 LYS A C 1
ATOM 646 O O . LYS A 1 83 ? -4.154 6.265 -0.676 1.00 97.88 83 LYS A O 1
ATOM 651 N N . ARG A 1 84 ? -2.872 7.983 -1.333 1.00 98.19 84 ARG A N 1
ATOM 652 C CA . ARG A 1 84 ? -2.062 7.228 -2.292 1.00 98.19 84 ARG A CA 1
ATOM 653 C C . ARG A 1 84 ? -1.146 6.251 -1.565 1.00 98.19 84 ARG A C 1
ATOM 655 O O . ARG A 1 84 ? -1.069 5.103 -1.987 1.00 98.19 84 ARG A O 1
ATOM 662 N N . ALA A 1 85 ? -0.544 6.645 -0.442 1.00 98.69 85 ALA A N 1
ATOM 663 C CA . ALA A 1 85 ? 0.273 5.744 0.367 1.00 98.69 85 ALA A CA 1
ATOM 664 C C . ALA A 1 85 ? -0.521 4.522 0.868 1.00 98.69 85 ALA A C 1
ATOM 666 O O . ALA A 1 85 ? -0.066 3.390 0.708 1.00 98.69 85 ALA A O 1
ATOM 667 N N . LEU A 1 86 ? -1.743 4.720 1.379 1.00 98.62 86 LEU A N 1
ATOM 668 C CA . LEU A 1 86 ? -2.641 3.619 1.760 1.00 98.62 86 LEU A CA 1
ATOM 669 C C . LEU A 1 86 ? -2.989 2.714 0.573 1.00 98.62 86 LEU A C 1
ATOM 671 O O . LEU A 1 86 ? -2.970 1.490 0.701 1.00 98.62 86 LEU A O 1
ATOM 675 N N . ARG A 1 87 ? -3.252 3.294 -0.603 1.00 98.06 87 ARG A N 1
ATOM 676 C CA . ARG A 1 87 ? -3.497 2.524 -1.831 1.00 98.06 87 ARG A CA 1
ATOM 677 C C . ARG A 1 87 ? -2.294 1.659 -2.209 1.00 98.06 87 ARG A C 1
ATOM 679 O O . ARG A 1 87 ? -2.476 0.482 -2.503 1.00 98.06 87 ARG A O 1
ATOM 686 N N . MET A 1 88 ? -1.084 2.219 -2.152 1.00 98.62 88 MET A N 1
ATOM 687 C CA . MET A 1 88 ? 0.156 1.490 -2.429 1.00 98.62 88 MET A CA 1
ATOM 688 C C . MET A 1 88 ? 0.416 0.378 -1.405 1.00 98.62 88 MET A C 1
ATOM 690 O O . MET A 1 88 ? 0.858 -0.701 -1.787 1.00 98.62 88 MET A O 1
ATOM 694 N N . LEU A 1 89 ? 0.111 0.597 -0.120 1.00 98.62 89 LEU A N 1
ATOM 695 C CA . LEU A 1 89 ? 0.142 -0.467 0.893 1.00 98.62 89 LEU A CA 1
ATOM 696 C C . LEU A 1 89 ? -0.869 -1.572 0.565 1.00 98.62 89 LEU A C 1
ATOM 698 O O . LEU A 1 89 ? -0.580 -2.748 0.770 1.00 98.62 89 LEU A O 1
ATOM 702 N N . GLY A 1 90 ? -2.030 -1.225 0.009 1.00 97.69 90 GLY A N 1
ATOM 703 C CA . GLY A 1 90 ? -3.051 -2.183 -0.419 1.00 97.69 90 GLY A CA 1
ATOM 704 C C . GLY A 1 90 ? -2.599 -3.150 -1.514 1.00 97.69 90 GLY A C 1
ATOM 705 O O . GLY A 1 90 ? -3.021 -4.306 -1.522 1.00 97.69 90 GLY A O 1
ATOM 706 N N . THR A 1 91 ? -1.708 -2.721 -2.411 1.00 97.38 91 THR A N 1
ATOM 707 C CA . THR A 1 91 ? -1.201 -3.565 -3.509 1.00 97.38 91 THR A CA 1
ATOM 708 C C . THR A 1 91 ? -0.045 -4.474 -3.098 1.00 97.38 91 THR A C 1
ATOM 710 O O . THR A 1 91 ? 0.367 -5.333 -3.873 1.00 97.38 91 THR A O 1
ATOM 713 N N . MET A 1 92 ? 0.440 -4.362 -1.857 1.00 97.94 92 MET A N 1
ATOM 714 C CA . MET A 1 92 ? 1.490 -5.232 -1.319 1.00 97.94 92 MET A CA 1
ATOM 715 C C . MET A 1 92 ? 0.991 -6.629 -0.912 1.00 97.94 92 MET A C 1
ATOM 717 O O . MET A 1 92 ? 1.796 -7.446 -0.477 1.00 97.94 92 MET A O 1
ATOM 721 N N . LEU A 1 93 ? -0.308 -6.919 -1.087 1.00 91.88 93 LEU A N 1
ATOM 722 C CA . LEU A 1 93 ? -0.997 -8.210 -0.891 1.00 91.88 93 LEU A CA 1
ATOM 723 C C . LEU A 1 93 ? -1.058 -8.751 0.551 1.00 91.88 93 LEU A C 1
ATOM 725 O O . LEU A 1 93 ? -2.030 -9.419 0.896 1.00 91.88 93 LEU A O 1
ATOM 729 N N . GLY A 1 94 ? -0.060 -8.472 1.385 1.00 94.50 94 GLY A N 1
ATOM 730 C CA . GLY A 1 94 ? 0.104 -8.987 2.745 1.00 94.50 94 GLY A CA 1
ATOM 731 C C . GLY A 1 94 ? 1.576 -8.942 3.171 1.00 94.50 94 GLY A C 1
ATOM 732 O O . GLY A 1 94 ? 2.438 -8.542 2.393 1.00 94.50 94 GLY A O 1
ATOM 733 N N . GLY A 1 95 ? 1.886 -9.362 4.399 1.00 96.00 95 GLY A N 1
ATOM 734 C CA . GLY A 1 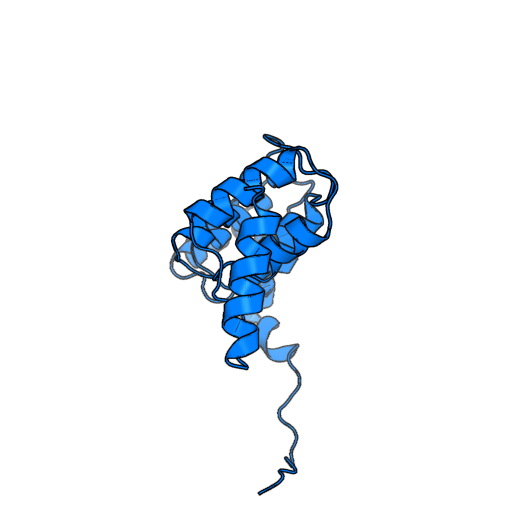95 ? 3.243 -9.266 4.952 1.00 96.00 95 GLY A CA 1
ATOM 735 C C . GLY A 1 95 ? 3.471 -7.952 5.701 1.00 96.00 95 GLY A C 1
ATOM 736 O O . GLY A 1 95 ? 2.696 -7.613 6.599 1.00 96.00 95 GLY A O 1
ATOM 737 N N . TYR A 1 96 ? 4.538 -7.217 5.368 1.00 97.19 96 TYR A N 1
ATOM 738 C CA . TYR A 1 96 ? 4.964 -6.033 6.132 1.00 97.19 96 TYR A CA 1
ATOM 739 C C . TYR A 1 96 ? 3.889 -4.934 6.220 1.00 97.19 96 TYR A C 1
ATOM 741 O O . TYR A 1 96 ? 3.742 -4.290 7.261 1.00 97.19 96 TYR A O 1
ATOM 749 N N . ASN A 1 97 ? 3.086 -4.767 5.164 1.00 98.12 97 ASN A N 1
ATOM 750 C CA . ASN A 1 97 ? 2.039 -3.745 5.070 1.00 98.12 97 ASN A CA 1
ATOM 751 C C . ASN A 1 97 ? 0.910 -3.914 6.102 1.00 98.12 97 ASN A C 1
ATOM 753 O O . ASN A 1 97 ? 0.296 -2.923 6.495 1.00 98.12 97 ASN A O 1
ATOM 757 N N . VAL A 1 98 ? 0.626 -5.141 6.558 1.00 98.19 98 VAL A N 1
ATOM 758 C CA . VAL A 1 98 ? -0.539 -5.427 7.413 1.00 98.19 98 VAL A CA 1
ATOM 759 C C . VAL A 1 98 ? -0.438 -4.676 8.737 1.00 98.19 98 VAL A C 1
ATO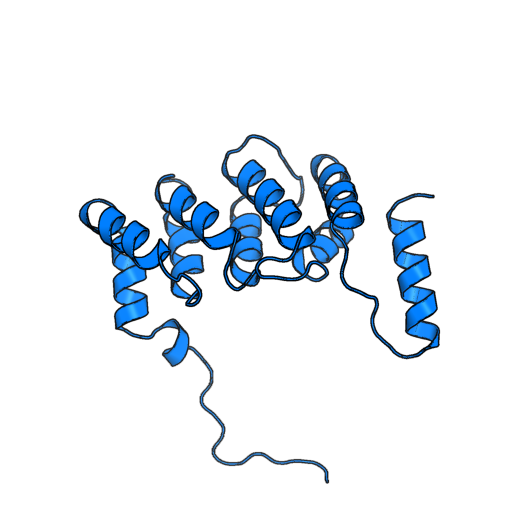M 761 O O . VAL A 1 98 ? -1.398 -4.031 9.153 1.00 98.19 98 VAL A O 1
ATOM 764 N N . LYS A 1 99 ? 0.737 -4.689 9.377 1.00 97.56 99 LYS A N 1
ATOM 765 C CA . LYS A 1 99 ? 0.945 -3.987 10.650 1.00 97.56 99 LYS A CA 1
ATOM 766 C C . LYS A 1 99 ? 0.801 -2.471 10.497 1.00 97.56 99 LYS A C 1
ATOM 768 O O . LYS A 1 99 ? 0.174 -1.838 11.340 1.00 97.56 99 LYS A O 1
ATOM 773 N N . VAL A 1 100 ? 1.321 -1.912 9.403 1.00 98.44 100 VAL A N 1
ATOM 774 C CA . VAL A 1 100 ? 1.202 -0.478 9.091 1.00 98.44 100 VAL A CA 1
ATOM 775 C C . VAL A 1 100 ? -0.262 -0.078 8.928 1.00 98.44 100 VAL A C 1
ATOM 777 O O . VAL A 1 100 ? -0.703 0.914 9.503 1.00 98.44 100 VAL A O 1
ATOM 780 N N . LEU A 1 101 ? -1.046 -0.882 8.209 1.00 98.62 101 LEU A N 1
ATOM 781 C CA . LEU A 1 101 ? -2.474 -0.632 8.028 1.00 98.62 101 LEU A CA 1
ATOM 782 C C . LEU A 1 101 ? -3.255 -0.743 9.350 1.00 98.62 101 LEU A C 1
ATOM 784 O O . LEU A 1 101 ? -4.128 0.082 9.620 1.00 98.62 101 LEU A O 1
ATOM 788 N N . ILE A 1 102 ? -2.918 -1.708 10.212 1.00 98.31 102 ILE A N 1
ATOM 789 C CA . ILE A 1 102 ? -3.519 -1.832 11.551 1.00 98.31 102 ILE A CA 1
ATOM 790 C C . ILE A 1 102 ? -3.195 -0.617 12.419 1.00 98.31 102 ILE A C 1
ATOM 792 O O . ILE A 1 102 ? -4.068 -0.115 13.124 1.00 98.31 102 ILE A O 1
ATOM 796 N N . ASP A 1 103 ? -1.959 -0.125 12.376 1.00 98.25 103 ASP A N 1
ATOM 797 C CA . ASP A 1 103 ? -1.589 1.091 13.095 1.00 98.25 103 ASP A CA 1
ATOM 798 C C . ASP A 1 103 ? -2.326 2.316 12.536 1.00 98.25 103 ASP A C 1
ATOM 800 O O . ASP A 1 103 ? -2.806 3.138 13.316 1.00 98.25 103 ASP A O 1
ATOM 804 N N . ALA A 1 104 ? -2.528 2.392 11.218 1.00 98.44 104 ALA A N 1
ATOM 805 C CA . ALA A 1 104 ? -3.313 3.449 10.582 1.00 98.44 104 ALA A CA 1
ATOM 806 C C . ALA A 1 104 ? -4.806 3.434 10.971 1.00 98.44 104 ALA A C 1
ATOM 808 O O . ALA A 1 104 ? -5.443 4.482 10.930 1.00 98.44 104 ALA A O 1
ATOM 809 N N . LEU A 1 105 ? -5.371 2.306 11.429 1.00 98.31 105 LEU A N 1
ATOM 810 C CA . LEU A 1 105 ? -6.733 2.278 11.996 1.00 98.31 105 LEU A CA 1
ATOM 811 C C . LEU A 1 105 ? -6.870 3.113 13.280 1.00 98.31 105 LEU A C 1
ATOM 813 O O . LEU A 1 105 ? -7.991 3.407 13.693 1.00 98.31 105 LEU A O 1
ATOM 817 N N . LYS A 1 106 ? -5.756 3.458 13.937 1.00 97.19 106 LYS A N 1
ATOM 818 C CA . LYS A 1 106 ? -5.731 4.227 15.190 1.00 97.19 106 LYS A CA 1
ATOM 819 C C . LYS A 1 106 ? -5.642 5.742 14.963 1.00 97.19 106 LYS A C 1
ATOM 821 O O . LYS A 1 106 ? -5.799 6.486 15.923 1.00 97.19 106 LYS A O 1
ATOM 826 N N . ASP A 1 107 ? -5.383 6.196 13.735 1.00 97.00 107 ASP A N 1
ATOM 827 C CA . ASP A 1 107 ? -5.363 7.620 13.369 1.00 97.00 107 ASP A CA 1
ATOM 828 C C . ASP A 1 107 ? -6.706 7.999 12.739 1.00 97.00 107 ASP A C 1
ATOM 830 O O . ASP A 1 107 ? -7.008 7.593 11.618 1.00 97.00 107 ASP A O 1
ATOM 834 N N . GLU A 1 108 ? -7.509 8.795 13.448 1.00 95.38 108 GLU A N 1
ATOM 835 C CA . GLU A 1 108 ? -8.860 9.198 13.031 1.00 95.38 108 GLU A CA 1
ATOM 836 C C . GLU A 1 108 ? -8.913 9.813 11.622 1.00 95.38 108 GLU A C 1
ATOM 838 O O . GLU A 1 108 ? -9.910 9.650 10.920 1.00 95.38 108 GLU A O 1
ATOM 843 N N . ASN A 1 109 ? -7.833 10.457 11.166 1.00 96.19 109 ASN A N 1
ATOM 844 C CA . ASN A 1 109 ? -7.794 11.111 9.855 1.00 96.19 109 ASN A CA 1
ATOM 845 C C . ASN A 1 109 ? -7.702 10.122 8.689 1.00 96.19 109 ASN A C 1
ATOM 847 O O . ASN A 1 109 ? -8.060 10.466 7.564 1.00 96.19 109 ASN A O 1
ATOM 851 N N . ILE A 1 110 ? -7.184 8.916 8.936 1.00 98.00 110 ILE A N 1
ATOM 852 C CA . ILE A 1 110 ? -6.918 7.908 7.899 1.00 98.00 110 ILE A CA 1
ATOM 853 C C . ILE A 1 110 ? -7.498 6.527 8.221 1.00 98.00 110 ILE A C 1
ATOM 855 O O . ILE A 1 110 ? -7.422 5.625 7.387 1.00 98.00 110 ILE A O 1
ATOM 859 N N . ALA A 1 111 ? -8.110 6.347 9.393 1.00 98.25 111 ALA A N 1
ATOM 860 C CA . ALA A 1 111 ? -8.620 5.059 9.848 1.00 98.25 111 ALA A CA 1
ATOM 861 C C . ALA A 1 111 ? -9.666 4.475 8.895 1.00 98.25 111 ALA A C 1
ATOM 863 O O . ALA A 1 111 ? -9.618 3.286 8.581 1.00 98.25 111 ALA A O 1
ATOM 864 N N . LYS A 1 112 ? -10.568 5.318 8.377 1.00 98.38 112 LYS A N 1
ATOM 865 C CA . LYS A 1 112 ? -11.565 4.905 7.385 1.00 98.38 112 LYS A CA 1
ATOM 866 C C . LYS A 1 112 ? -10.909 4.385 6.104 1.00 98.38 112 LYS A C 1
ATOM 868 O O . LYS A 1 112 ? -11.242 3.295 5.649 1.00 98.38 112 LYS A O 1
ATOM 873 N N . ASP A 1 113 ? -9.959 5.133 5.548 1.00 98.44 113 ASP A N 1
ATOM 874 C CA . ASP A 1 113 ? -9.262 4.739 4.319 1.00 98.44 113 ASP A CA 1
ATOM 875 C C . ASP A 1 113 ? -8.415 3.473 4.537 1.00 98.44 113 ASP A C 1
ATOM 877 O O . ASP A 1 113 ? -8.382 2.592 3.678 1.00 98.44 113 ASP A O 1
ATOM 881 N N . SER A 1 114 ? -7.781 3.329 5.708 1.00 98.56 114 SER A N 1
ATOM 882 C CA . SER A 1 114 ? -7.043 2.112 6.066 1.00 98.56 114 SER A CA 1
ATOM 883 C C . SER A 1 114 ? -7.960 0.892 6.178 1.00 98.56 114 SER A C 1
ATOM 885 O O . SER A 1 114 ? -7.627 -0.185 5.678 1.00 98.56 114 SER A O 1
ATOM 887 N N . ALA A 1 115 ? -9.148 1.051 6.769 1.00 98.56 115 ALA A N 1
ATOM 888 C CA . ALA A 1 115 ? -10.139 -0.017 6.821 1.00 98.56 115 ALA A CA 1
ATOM 889 C C . ALA A 1 115 ? -10.583 -0.450 5.422 1.00 98.56 115 ALA A C 1
ATOM 891 O O . ALA A 1 115 ? -10.617 -1.648 5.154 1.00 98.56 115 ALA A O 1
ATOM 892 N N . GLU A 1 116 ? -10.849 0.489 4.509 1.00 98.38 116 GLU A N 1
ATOM 893 C CA . GLU A 1 116 ? -11.178 0.162 3.112 1.00 98.38 116 GLU A CA 1
ATOM 894 C C . GLU A 1 116 ? -10.077 -0.655 2.424 1.00 98.38 116 GLU A C 1
ATOM 896 O O . GLU A 1 116 ? -10.365 -1.576 1.656 1.00 98.38 116 GLU A O 1
ATOM 901 N N . VAL A 1 117 ? -8.809 -0.382 2.733 1.00 98.19 117 VAL A N 1
ATOM 902 C CA . VAL A 1 117 ? -7.688 -1.187 2.237 1.00 98.19 117 VAL A CA 1
ATOM 903 C C . VAL A 1 117 ? -7.670 -2.578 2.885 1.00 98.19 117 VAL A C 1
ATOM 905 O O . VAL A 1 117 ? -7.627 -3.582 2.170 1.00 98.19 117 VAL A O 1
ATOM 908 N N . LEU A 1 118 ? -7.765 -2.667 4.216 1.00 98.19 118 LEU A N 1
ATOM 909 C CA . LEU A 1 118 ? -7.713 -3.934 4.962 1.00 98.19 118 LEU A CA 1
ATOM 910 C C . LEU A 1 118 ? -8.847 -4.901 4.619 1.00 98.19 118 LEU A C 1
ATOM 912 O O . LEU A 1 118 ? -8.606 -6.105 4.547 1.00 98.19 118 LEU A O 1
ATOM 916 N N . LYS A 1 119 ? -10.054 -4.401 4.324 1.00 98.00 119 LYS A N 1
ATOM 917 C CA . LYS A 1 119 ? -11.195 -5.217 3.860 1.00 98.00 119 LYS A CA 1
ATOM 918 C C . LYS A 1 119 ? -10.834 -6.109 2.660 1.00 98.00 119 LYS A C 1
ATOM 920 O O . LYS A 1 119 ? -11.453 -7.148 2.454 1.00 98.00 119 LYS A O 1
ATOM 925 N N . ASN A 1 120 ? -9.800 -5.742 1.898 1.00 96.88 120 ASN A N 1
ATOM 926 C CA . ASN A 1 120 ? -9.360 -6.430 0.685 1.00 96.88 120 ASN A CA 1
ATOM 927 C C . ASN A 1 120 ? -8.101 -7.294 0.849 1.00 96.88 120 ASN A C 1
ATOM 929 O O . ASN A 1 120 ? -7.698 -7.954 -0.110 1.00 96.88 120 ASN A O 1
ATOM 933 N N . ILE A 1 121 ? -7.483 -7.302 2.032 1.00 96.38 121 ILE A N 1
ATOM 934 C CA . ILE A 1 121 ? -6.275 -8.077 2.325 1.00 96.38 121 ILE A CA 1
ATOM 935 C C . ILE A 1 121 ? -6.661 -9.285 3.174 1.00 96.38 121 ILE A C 1
ATOM 937 O O . ILE A 1 121 ? -7.125 -9.138 4.299 1.00 96.38 121 ILE A O 1
ATOM 941 N N . ILE A 1 122 ? -6.438 -10.484 2.635 1.00 93.38 122 ILE A N 1
ATOM 942 C CA . ILE A 1 122 ? -6.748 -11.753 3.317 1.00 93.38 122 ILE A CA 1
ATOM 943 C C . ILE A 1 122 ? -5.507 -12.456 3.882 1.00 93.38 122 ILE A C 1
ATOM 945 O O . ILE A 1 122 ? -5.627 -13.303 4.764 1.00 93.38 122 ILE A O 1
ATOM 949 N N . PHE A 1 123 ? -4.302 -12.084 3.438 1.00 95.12 123 PHE A N 1
ATOM 950 C CA . PHE A 1 123 ? -3.034 -12.611 3.960 1.00 95.12 123 PHE A CA 1
ATOM 951 C C . PHE A 1 123 ? -2.620 -11.892 5.253 1.00 95.12 123 PHE A C 1
ATOM 953 O O . PHE A 1 123 ? -1.549 -11.292 5.348 1.00 95.12 123 PHE A O 1
ATOM 960 N N . VAL A 1 124 ? -3.512 -11.918 6.249 1.00 94.69 124 VAL A N 1
ATOM 961 C CA . VAL A 1 124 ? -3.322 -11.245 7.546 1.00 94.69 124 VAL A CA 1
ATOM 962 C C . VAL A 1 124 ? -2.739 -12.157 8.625 1.00 94.69 124 VAL A C 1
ATOM 964 O O . VAL A 1 124 ? -2.122 -11.648 9.559 1.00 94.69 124 VAL A O 1
ATOM 967 N N . HIS A 1 125 ? -2.858 -13.482 8.472 1.00 92.19 125 HIS A N 1
ATOM 968 C CA . HIS A 1 125 ? -2.323 -14.486 9.405 1.00 92.19 125 HIS A CA 1
ATOM 969 C C . HIS A 1 125 ? -2.655 -14.133 10.872 1.00 92.19 125 HIS A C 1
ATOM 971 O O . HIS A 1 125 ? -3.792 -13.763 11.169 1.00 92.19 125 HIS A O 1
ATOM 977 N N . ASP A 1 126 ? -1.676 -14.181 11.777 1.00 94.44 126 ASP A N 1
ATOM 978 C CA . ASP A 1 126 ? -1.864 -13.909 13.209 1.00 94.44 126 ASP A CA 1
ATOM 979 C C . ASP A 1 126 ? -2.302 -12.467 13.512 1.00 94.44 126 ASP A C 1
ATOM 981 O O . ASP A 1 126 ? -2.913 -12.211 14.553 1.00 94.44 126 ASP A O 1
ATOM 985 N N . ASN A 1 127 ? -2.086 -11.519 12.587 1.00 96.62 127 ASN A N 1
ATOM 986 C CA . ASN A 1 127 ? -2.581 -10.149 12.753 1.00 96.62 127 ASN A CA 1
ATOM 987 C C . ASN A 1 127 ? -4.117 -10.075 12.759 1.00 96.62 127 ASN A C 1
ATOM 989 O O . ASN A 1 127 ? -4.673 -9.065 13.197 1.00 96.62 127 ASN A O 1
ATOM 993 N N . PHE A 1 128 ? -4.813 -11.139 12.333 1.00 97.44 128 PHE A N 1
ATOM 994 C CA . PHE A 1 128 ? -6.251 -11.278 12.550 1.00 97.44 128 PHE A CA 1
ATOM 995 C C . PHE A 1 128 ? -6.618 -11.046 14.022 1.00 97.44 128 PHE A C 1
ATOM 997 O O . PHE A 1 128 ? -7.539 -10.283 14.307 1.00 97.44 128 PHE A O 1
ATOM 1004 N N . HIS A 1 129 ? -5.873 -11.636 14.964 1.00 97.62 129 HIS A N 1
ATOM 1005 C CA . HIS A 1 129 ? -6.148 -11.489 16.394 1.00 97.62 129 HIS A CA 1
ATOM 1006 C C . HIS A 1 129 ? -5.956 -10.050 16.875 1.00 97.62 129 HIS A C 1
ATOM 1008 O O . HIS A 1 129 ? -6.733 -9.564 17.694 1.00 97.62 129 HIS A O 1
ATOM 1014 N N . THR A 1 130 ? -4.968 -9.336 16.332 1.00 97.69 130 THR A N 1
ATOM 1015 C CA . THR A 1 130 ? -4.758 -7.916 16.638 1.00 97.69 130 THR A CA 1
ATOM 1016 C C . THR A 1 130 ? -5.940 -7.063 16.177 1.00 97.69 130 THR A C 1
ATOM 1018 O O . THR A 1 130 ? -6.396 -6.199 16.923 1.00 97.69 130 THR A O 1
ATOM 1021 N N . ILE A 1 131 ? -6.474 -7.324 14.980 1.00 97.88 131 ILE A N 1
ATOM 1022 C CA . ILE A 1 131 ? -7.653 -6.616 14.456 1.00 97.88 131 ILE A CA 1
ATOM 1023 C C . ILE A 1 131 ? -8.908 -6.991 15.251 1.00 97.88 131 ILE A C 1
ATOM 1025 O O . ILE A 1 131 ? -9.700 -6.113 15.591 1.00 97.88 131 ILE A O 1
ATOM 1029 N N . ALA A 1 132 ? -9.060 -8.270 15.605 1.00 98.19 132 ALA A N 1
ATOM 1030 C CA . ALA A 1 132 ? -10.131 -8.763 16.465 1.00 98.19 132 ALA A CA 1
ATOM 1031 C C . ALA A 1 132 ? -10.145 -8.054 17.823 1.00 98.19 132 ALA A C 1
ATOM 1033 O O . ALA A 1 132 ? -11.190 -7.556 18.241 1.00 98.19 132 ALA A O 1
ATOM 1034 N N . GLU A 1 133 ? -8.991 -7.928 18.478 1.00 98.31 133 GLU A N 1
ATOM 1035 C CA . GLU A 1 133 ? -8.888 -7.210 19.748 1.00 98.31 133 GLU A CA 1
ATOM 1036 C C . GLU A 1 133 ? -9.195 -5.717 19.576 1.00 98.31 133 GLU A C 1
ATOM 1038 O O . GLU A 1 133 ? -9.994 -5.152 20.324 1.00 98.31 133 GLU A O 1
ATOM 1043 N N . LEU A 1 134 ? -8.631 -5.087 18.540 1.00 98.00 134 LEU A N 1
ATOM 1044 C CA . LEU A 1 134 ? -8.853 -3.673 18.239 1.00 98.00 134 LEU A CA 1
ATOM 1045 C C . LEU A 1 134 ? -10.337 -3.364 17.964 1.00 98.00 134 LEU A C 1
ATOM 1047 O O . LEU A 1 134 ? -10.837 -2.321 18.382 1.00 98.00 134 LEU A O 1
ATOM 1051 N N . SER A 1 135 ? -11.067 -4.283 17.327 1.00 98.25 135 SER A N 1
ATOM 1052 C CA . SER A 1 135 ? -12.490 -4.128 16.983 1.00 98.25 135 SER A CA 1
ATOM 1053 C C . SER A 1 135 ? -13.430 -3.981 18.175 1.00 98.25 135 SER A C 1
ATOM 1055 O O . SER A 1 135 ? -14.542 -3.475 18.013 1.00 98.25 135 SER A O 1
ATOM 1057 N N . LYS A 1 136 ? -12.991 -4.373 19.379 1.00 98.25 136 LYS A N 1
ATOM 1058 C CA . LYS A 1 136 ? -13.781 -4.189 20.601 1.00 98.25 136 LYS A CA 1
ATOM 1059 C C . LYS A 1 136 ? -14.038 -2.710 20.887 1.00 98.25 136 LYS A C 1
ATOM 1061 O O . LYS A 1 136 ? -15.096 -2.379 21.408 1.00 98.25 136 LYS A O 1
ATOM 1066 N N . ASN A 1 137 ? -13.094 -1.842 20.509 1.00 97.25 137 ASN A N 1
ATOM 1067 C CA . ASN A 1 137 ? -13.135 -0.407 20.798 1.00 97.25 137 ASN A CA 1
ATOM 1068 C C . ASN A 1 137 ? -12.946 0.488 19.559 1.00 97.25 137 ASN A C 1
ATOM 1070 O O . ASN A 1 137 ? -13.086 1.702 19.668 1.00 97.25 137 ASN A O 1
ATOM 1074 N N . ASN A 1 138 ? -12.631 -0.073 18.388 1.00 98.12 138 ASN A N 1
ATOM 1075 C CA . ASN A 1 138 ? -12.437 0.677 17.148 1.00 98.12 138 ASN A CA 1
ATOM 1076 C C . ASN A 1 138 ? -13.509 0.288 16.106 1.00 98.12 138 ASN A C 1
ATOM 1078 O O . ASN A 1 138 ? -13.514 -0.857 15.635 1.00 98.12 138 ASN A O 1
ATOM 1082 N N . PRO A 1 139 ? -14.404 1.216 15.710 1.00 98.12 139 PRO A N 1
ATOM 1083 C CA . PRO A 1 139 ? -15.489 0.912 14.777 1.00 98.12 139 PRO A CA 1
ATOM 1084 C C . PRO A 1 139 ? -14.980 0.511 13.386 1.00 98.12 139 PRO A C 1
ATOM 1086 O O . PRO A 1 139 ? -15.551 -0.382 12.766 1.00 98.12 139 PRO A O 1
ATOM 1089 N N . HIS A 1 140 ? -13.869 1.083 12.922 1.00 98.56 140 HIS A N 1
ATOM 1090 C CA . HIS A 1 140 ? -13.284 0.749 11.624 1.00 98.56 140 HIS A CA 1
ATOM 1091 C C . HIS A 1 140 ? -12.685 -0.662 11.605 1.00 98.56 140 HIS A C 1
ATOM 1093 O O . HIS A 1 140 ? -12.890 -1.407 10.649 1.00 98.56 140 HIS A O 1
ATOM 1099 N N . ALA A 1 141 ? -12.026 -1.090 12.685 1.00 98.56 141 ALA A N 1
ATOM 1100 C CA . ALA A 1 141 ? -11.583 -2.479 12.825 1.00 98.56 141 ALA A CA 1
ATOM 1101 C C . ALA A 1 141 ? -12.772 -3.460 12.847 1.00 98.56 141 ALA A C 1
ATOM 1103 O O . ALA A 1 141 ? -12.702 -4.537 12.255 1.00 98.56 141 ALA A O 1
ATOM 1104 N N . LYS A 1 142 ? -13.894 -3.078 13.474 1.00 98.62 142 LYS A N 1
ATOM 1105 C CA . LYS A 1 142 ? -15.132 -3.872 13.451 1.00 98.62 142 LYS A CA 1
ATOM 1106 C C . LYS A 1 142 ? -15.711 -4.003 12.040 1.00 98.62 142 LYS A C 1
ATOM 1108 O O . LYS A 1 142 ? -16.124 -5.097 11.659 1.00 98.62 142 LYS A O 1
ATOM 1113 N N . GLU A 1 143 ? -15.701 -2.932 11.249 1.00 98.44 143 GLU A N 1
ATOM 1114 C CA . GLU A 1 143 ? -16.107 -2.985 9.839 1.00 98.44 143 GLU A CA 1
ATOM 1115 C C . GLU A 1 143 ? -15.220 -3.913 9.002 1.00 98.44 143 GLU A C 1
ATOM 1117 O O . GLU A 1 143 ? -15.737 -4.624 8.140 1.00 98.44 143 GLU A O 1
ATOM 1122 N N . VAL A 1 144 ? -13.904 -3.933 9.249 1.00 98.56 144 VAL A N 1
ATOM 1123 C CA . VAL A 1 144 ? -12.978 -4.855 8.567 1.00 98.56 144 VAL A CA 1
ATOM 1124 C C . VAL A 1 144 ? -13.389 -6.306 8.823 1.00 98.56 144 VAL A C 1
ATOM 1126 O O . VAL A 1 144 ? -13.570 -7.068 7.875 1.00 98.56 144 VAL A O 1
ATOM 1129 N N . LEU A 1 145 ? -13.621 -6.678 10.086 1.00 98.44 145 LEU A N 1
ATOM 1130 C CA . LEU A 1 145 ? -14.046 -8.038 10.438 1.00 98.44 145 LEU A CA 1
ATOM 1131 C C . LEU A 1 145 ? -15.407 -8.399 9.845 1.00 98.44 145 LEU A C 1
ATOM 1133 O O . LEU A 1 145 ? -15.578 -9.513 9.355 1.00 98.44 145 LEU A O 1
ATOM 1137 N N . GLN A 1 146 ? -16.365 -7.468 9.861 1.00 98.50 146 GLN A N 1
ATOM 1138 C CA . GLN A 1 146 ? -17.678 -7.696 9.261 1.00 98.50 146 GLN A CA 1
ATOM 1139 C C . GLN A 1 146 ? -17.565 -7.934 7.752 1.00 98.50 146 GLN A C 1
ATOM 1141 O O . GLN A 1 146 ? -18.206 -8.839 7.225 1.00 98.50 146 GLN A O 1
ATOM 1146 N N . SER A 1 147 ? -16.724 -7.161 7.065 1.00 98.56 147 SER A N 1
ATOM 1147 C CA . SER A 1 147 ? -16.497 -7.304 5.628 1.00 98.56 147 SER A CA 1
ATOM 1148 C C . SER A 1 147 ? -15.839 -8.638 5.272 1.00 98.56 147 SER A C 1
ATOM 1150 O O . SER A 1 147 ? -16.242 -9.312 4.319 1.00 98.56 147 SER A O 1
ATOM 1152 N N . TRP A 1 148 ? -14.870 -9.079 6.079 1.00 98.12 148 TRP A N 1
ATOM 1153 C CA . TRP A 1 148 ? -14.272 -10.404 5.931 1.00 98.12 148 TRP A CA 1
ATOM 1154 C C . TRP A 1 148 ? -15.276 -11.527 6.192 1.00 98.12 148 TRP A C 1
ATOM 1156 O O . TRP A 1 148 ? -15.319 -12.476 5.410 1.00 98.12 148 TRP A O 1
ATOM 1166 N N . ALA A 1 149 ? -16.112 -11.403 7.227 1.00 98.06 149 ALA A N 1
ATOM 1167 C CA . ALA A 1 149 ? -17.172 -12.366 7.528 1.00 98.06 149 ALA A CA 1
ATOM 1168 C C . ALA A 1 149 ? -18.218 -12.453 6.402 1.00 98.06 149 ALA A C 1
ATOM 1170 O O . ALA A 1 149 ? -18.692 -13.541 6.083 1.00 98.06 149 ALA A O 1
ATOM 1171 N N . ASN A 1 150 ? -18.522 -11.326 5.753 1.00 98.44 150 ASN A N 1
ATOM 1172 C CA . ASN A 1 150 ? -19.404 -11.248 4.584 1.00 98.44 150 ASN A CA 1
ATOM 1173 C C . ASN A 1 150 ? -18.741 -11.720 3.277 1.00 98.44 150 ASN A C 1
ATOM 1175 O O . ASN A 1 150 ? -19.400 -11.787 2.238 1.00 98.44 150 ASN A O 1
ATOM 1179 N N . ALA A 1 151 ? -17.444 -12.038 3.311 1.00 98.06 151 ALA A N 1
ATOM 1180 C CA . ALA A 1 151 ? -16.636 -12.375 2.146 1.00 98.06 151 ALA A CA 1
ATOM 1181 C C . ALA A 1 151 ? -16.672 -11.299 1.040 1.00 98.06 151 ALA A C 1
ATOM 1183 O O . ALA A 1 151 ? -16.622 -11.622 -0.148 1.00 98.06 151 ALA A O 1
ATOM 1184 N N . ASP A 1 152 ? -16.726 -10.011 1.400 1.00 97.69 152 ASP A N 1
ATOM 1185 C CA . ASP A 1 152 ? -16.812 -8.917 0.417 1.00 97.69 152 ASP A CA 1
ATOM 1186 C C . ASP A 1 152 ? -15.610 -8.910 -0.541 1.00 97.69 152 ASP A C 1
ATOM 1188 O O . ASP A 1 152 ? -15.759 -8.659 -1.738 1.00 97.69 152 ASP A O 1
ATOM 1192 N N . TRP A 1 153 ? -14.420 -9.267 -0.039 1.00 95.81 153 TRP A N 1
ATOM 1193 C CA . TRP A 1 153 ? -13.190 -9.426 -0.827 1.00 95.81 153 TRP A CA 1
ATOM 1194 C C . TRP A 1 153 ? -13.333 -10.432 -1.982 1.00 95.81 153 TRP A C 1
ATOM 1196 O O . TRP A 1 153 ? -12.632 -10.318 -2.994 1.00 95.81 153 TRP A O 1
ATOM 1206 N N . PHE A 1 154 ? -14.227 -11.413 -1.833 1.00 97.19 154 PHE A N 1
ATOM 1207 C CA . PHE A 1 154 ? -14.554 -12.425 -2.832 1.00 97.19 154 PHE A CA 1
ATOM 1208 C C . PHE A 1 154 ? -15.752 -11.991 -3.680 1.00 97.19 154 PHE A C 1
ATOM 1210 O O . PHE A 1 154 ? -15.657 -11.965 -4.904 1.00 97.19 154 PHE A O 1
ATOM 1217 N N . ASN A 1 155 ? -16.850 -11.590 -3.035 1.00 96.75 155 ASN A N 1
ATOM 1218 C CA . ASN A 1 155 ? -18.128 -11.295 -3.687 1.00 96.75 155 ASN A CA 1
ATOM 1219 C C . ASN A 1 155 ? -18.081 -10.090 -4.635 1.00 96.75 155 ASN A C 1
ATOM 1221 O O . ASN A 1 155 ? -18.886 -10.013 -5.561 1.00 96.75 155 ASN A O 1
ATOM 1225 N N . LYS A 1 156 ? -17.135 -9.166 -4.440 1.00 95.12 156 LYS A N 1
ATOM 1226 C CA . LYS A 1 156 ? -16.933 -8.023 -5.342 1.00 95.12 156 LYS A CA 1
ATOM 1227 C C . LYS A 1 156 ? -16.209 -8.369 -6.648 1.00 95.12 156 LYS A C 1
ATOM 1229 O O . LYS A 1 156 ? -16.138 -7.522 -7.535 1.00 95.12 156 LYS A O 1
ATOM 1234 N N . LYS A 1 157 ? -15.582 -9.548 -6.744 1.00 94.81 157 LYS A N 1
ATOM 1235 C CA . LYS A 1 157 ? -14.846 -9.955 -7.947 1.00 94.81 157 LYS A CA 1
ATOM 1236 C C . LYS A 1 157 ? -15.826 -10.368 -9.037 1.00 94.81 157 LYS A C 1
ATOM 1238 O O . LYS A 1 157 ? -16.892 -10.915 -8.759 1.00 94.81 157 LYS A O 1
ATOM 1243 N N . GLU A 1 158 ? -15.441 -10.130 -10.285 1.00 95.50 158 GLU A N 1
ATOM 1244 C CA . GLU A 1 158 ? -16.215 -10.604 -11.425 1.00 95.50 158 GLU A CA 1
ATOM 1245 C C . GLU A 1 158 ? -16.364 -12.127 -11.366 1.00 95.50 158 GLU A C 1
ATOM 1247 O O . GLU A 1 158 ? -15.410 -12.865 -11.098 1.00 95.50 158 GLU A O 1
ATOM 1252 N N . LYS A 1 159 ? -17.590 -12.601 -11.597 1.00 96.06 159 LYS A N 1
ATOM 1253 C CA . LYS A 1 159 ? -17.866 -14.034 -11.676 1.00 96.06 159 LYS A CA 1
ATOM 1254 C C . LYS A 1 159 ? -17.224 -14.600 -12.936 1.00 96.06 159 LYS A C 1
ATOM 1256 O O . LYS A 1 159 ? -17.222 -13.950 -13.979 1.00 96.06 159 LYS A O 1
ATOM 1261 N N . LEU A 1 160 ? -16.751 -15.842 -12.849 1.00 95.81 160 LEU A N 1
ATOM 1262 C CA . LEU A 1 160 ? -16.258 -16.569 -14.014 1.00 95.81 160 LEU A CA 1
ATOM 1263 C C . LEU A 1 160 ? -17.356 -16.618 -15.099 1.00 95.81 160 LEU A C 1
ATOM 1265 O O . LEU A 1 160 ? -18.473 -17.056 -14.796 1.00 95.81 160 LEU A O 1
ATOM 1269 N N . PRO A 1 161 ? -17.072 -16.194 -16.344 1.00 96.19 161 PRO A N 1
ATOM 1270 C CA . PRO A 1 161 ? -18.019 -16.331 -17.442 1.00 96.19 161 PRO A CA 1
ATOM 1271 C C . PRO A 1 161 ? -18.399 -17.797 -17.670 1.00 96.19 161 PRO A C 1
ATOM 1273 O O . PRO A 1 161 ? -17.560 -18.688 -17.564 1.00 96.19 161 PRO A O 1
ATOM 1276 N N . GLN A 1 162 ? -19.654 -18.052 -18.050 1.00 97.50 162 GLN A N 1
ATOM 1277 C CA . GLN A 1 162 ? -20.116 -19.413 -18.363 1.00 97.50 162 GLN A CA 1
ATOM 1278 C C . GLN A 1 162 ? -19.416 -20.018 -19.589 1.00 97.50 162 GLN A C 1
ATOM 1280 O O . GLN A 1 162 ? -19.332 -21.236 -19.712 1.00 97.50 162 GLN A O 1
ATOM 1285 N N . VAL A 1 163 ? -18.926 -19.173 -20.501 1.00 97.19 163 VAL A N 1
ATOM 1286 C CA . VAL A 1 163 ? -18.214 -19.579 -21.716 1.00 97.19 163 VAL A CA 1
ATOM 1287 C C . VAL A 1 163 ? -16.966 -18.721 -21.859 1.00 97.19 163 VAL A C 1
ATOM 1289 O O . VAL A 1 163 ? -17.049 -17.494 -21.840 1.00 97.19 163 VAL A O 1
ATOM 1292 N N . ILE A 1 164 ? -15.822 -19.373 -22.057 1.00 96.38 164 ILE A N 1
ATOM 1293 C CA . ILE A 1 164 ? -14.546 -18.728 -22.370 1.00 96.38 164 ILE A CA 1
ATOM 1294 C C . ILE A 1 164 ? -14.210 -19.075 -23.823 1.00 96.38 164 ILE A C 1
ATOM 1296 O O . ILE A 1 164 ? -14.093 -20.249 -24.169 1.00 96.38 164 ILE A O 1
ATOM 1300 N N . LYS A 1 165 ? -14.102 -18.062 -24.691 1.00 95.88 165 LYS A N 1
ATOM 1301 C CA . LYS A 1 165 ? -13.673 -18.236 -26.086 1.00 95.88 165 LYS A CA 1
ATOM 1302 C C . LYS A 1 165 ? -12.164 -18.029 -26.165 1.00 95.88 165 LYS A C 1
ATOM 1304 O O . LYS A 1 165 ? -11.688 -16.947 -25.834 1.00 95.88 165 LYS A O 1
ATOM 1309 N N . CYS A 1 166 ? -11.441 -19.043 -26.623 1.00 95.00 166 CYS A N 1
ATOM 1310 C CA . CYS A 1 166 ? -9.985 -19.014 -26.757 1.00 95.00 166 CYS A CA 1
ATOM 1311 C C . CYS A 1 166 ? -9.574 -19.148 -28.227 1.00 95.00 166 CYS A C 1
ATOM 1313 O O . CYS A 1 166 ? -10.301 -19.741 -29.025 1.00 95.00 166 CYS A O 1
ATOM 1315 N N . ILE A 1 167 ? -8.397 -18.621 -28.564 1.00 94.44 167 ILE A N 1
ATOM 1316 C CA . ILE A 1 167 ? -7.676 -18.979 -29.790 1.00 94.44 167 ILE A CA 1
ATOM 1317 C C . ILE A 1 167 ? -6.843 -20.213 -29.441 1.00 94.44 167 ILE A C 1
ATOM 1319 O O . ILE A 1 167 ? -6.179 -20.213 -28.403 1.00 94.44 167 ILE A O 1
ATOM 1323 N N . VAL A 1 168 ? -6.952 -21.263 -30.255 1.00 86.62 168 VAL A N 1
ATOM 1324 C CA . VAL A 1 168 ? -6.132 -22.479 -30.136 1.00 86.62 168 VAL A CA 1
ATOM 1325 C C . VAL A 1 168 ? -4.826 -22.273 -30.883 1.00 86.62 168 VAL A C 1
ATOM 1327 O O . VAL A 1 168 ? -4.898 -21.741 -32.014 1.00 86.62 168 VAL A O 1
#